Protein AF-A0A2Z4JWT4-F1 (afdb_monomer_lite)

Structure (mmCIF, N/CA/C/O backbone):
data_AF-A0A2Z4JWT4-F1
#
_entry.id   AF-A0A2Z4JWT4-F1
#
loop_
_atom_site.group_PDB
_atom_site.id
_atom_site.type_symbol
_atom_site.label_atom_id
_atom_site.label_alt_id
_atom_site.label_comp_id
_atom_site.label_asym_id
_atom_site.label_entity_id
_atom_site.label_seq_id
_atom_site.pdbx_PDB_ins_code
_atom_site.Cartn_x
_atom_site.Cartn_y
_atom_site.Cartn_z
_atom_site.occupancy
_atom_site.B_iso_or_equiv
_atom_site.auth_seq_id
_atom_site.auth_comp_id
_atom_site.auth_asym_id
_atom_site.auth_atom_id
_atom_site.pdbx_PDB_model_num
ATOM 1 N N . MET A 1 1 ? -6.730 -36.360 -14.463 1.00 44.28 1 MET A N 1
ATOM 2 C CA . MET A 1 1 ? -6.796 -36.783 -15.878 1.00 44.28 1 MET A CA 1
ATOM 3 C C . MET A 1 1 ? -7.140 -35.530 -16.693 1.00 44.28 1 MET A C 1
ATOM 5 O O . MET A 1 1 ? -8.295 -35.292 -16.990 1.00 44.28 1 MET A O 1
ATOM 9 N N . ASN A 1 2 ? -6.166 -34.639 -16.921 1.00 48.41 2 ASN A N 1
ATOM 10 C CA . ASN A 1 2 ? -6.376 -33.275 -17.448 1.00 48.41 2 ASN A CA 1
ATOM 11 C C . ASN A 1 2 ? -6.122 -33.198 -18.966 1.00 48.41 2 ASN A C 1
ATOM 13 O O . ASN A 1 2 ? -5.249 -32.451 -19.404 1.00 48.41 2 ASN A O 1
ATOM 17 N N . ARG A 1 3 ? -6.830 -33.992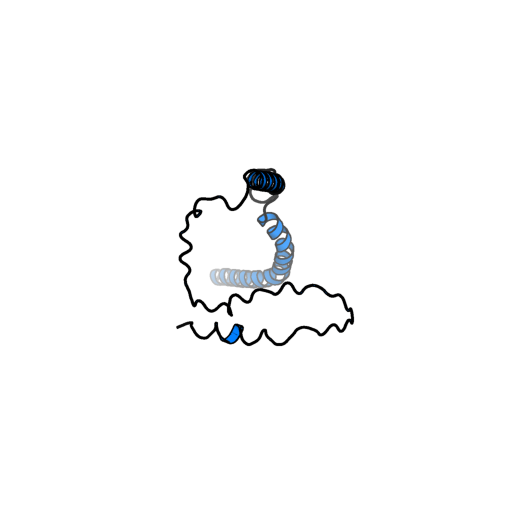 -19.776 1.00 55.50 3 ARG A N 1
ATOM 18 C CA . ARG A 1 3 ? -6.571 -34.068 -21.228 1.00 55.50 3 ARG A CA 1
ATOM 19 C C . ARG A 1 3 ? -7.614 -33.347 -22.098 1.00 55.50 3 ARG A C 1
ATOM 21 O O . ARG A 1 3 ? -7.291 -32.995 -23.223 1.00 55.50 3 ARG A O 1
ATOM 28 N N . ASP A 1 4 ? -8.770 -32.982 -21.541 1.00 55.53 4 ASP A N 1
ATOM 29 C CA . ASP A 1 4 ? -9.918 -32.535 -22.352 1.00 55.53 4 ASP A CA 1
ATOM 30 C C . ASP A 1 4 ? -10.081 -31.006 -22.475 1.00 55.53 4 ASP A C 1
ATOM 32 O O . ASP A 1 4 ? -10.872 -30.525 -23.281 1.00 55.53 4 ASP A O 1
ATOM 36 N N . ASN A 1 5 ? -9.312 -30.200 -21.729 1.00 54.75 5 ASN A N 1
ATOM 37 C CA . ASN A 1 5 ? -9.467 -28.735 -21.760 1.00 54.75 5 ASN A CA 1
ATOM 38 C C . ASN A 1 5 ? -8.639 -28.031 -22.860 1.00 54.75 5 ASN A C 1
ATOM 40 O O . ASN A 1 5 ? -8.768 -26.824 -23.048 1.00 54.75 5 ASN A O 1
ATOM 44 N N . ARG A 1 6 ? -7.760 -28.751 -23.577 1.00 54.47 6 ARG A N 1
ATOM 45 C CA . ARG A 1 6 ? -6.848 -28.158 -24.581 1.00 54.47 6 ARG A CA 1
ATOM 46 C C . ARG A 1 6 ? -7.441 -28.117 -25.995 1.00 54.47 6 ARG A C 1
ATOM 48 O O . ARG A 1 6 ? -7.112 -27.210 -26.752 1.00 54.47 6 ARG A O 1
ATOM 55 N N . GLU A 1 7 ? -8.353 -29.027 -26.335 1.00 46.53 7 GLU A N 1
ATOM 56 C CA . GLU A 1 7 ? -8.993 -29.069 -27.663 1.00 46.53 7 GLU A CA 1
ATOM 57 C C . GLU A 1 7 ? -10.142 -28.055 -27.810 1.00 46.53 7 GLU A C 1
ATOM 59 O O . GLU A 1 7 ? -10.380 -27.529 -28.898 1.00 46.53 7 GLU A O 1
ATOM 64 N N . ALA A 1 8 ? -10.805 -27.686 -26.709 1.00 48.62 8 ALA A N 1
ATOM 65 C CA . ALA A 1 8 ? -11.898 -26.710 -26.724 1.00 48.62 8 ALA A CA 1
ATOM 66 C C . ALA A 1 8 ? -11.436 -25.262 -27.003 1.00 48.62 8 ALA A C 1
ATOM 68 O O . ALA A 1 8 ? -12.224 -24.443 -27.476 1.00 48.62 8 ALA A O 1
ATOM 69 N N . ALA A 1 9 ? -10.160 -24.943 -26.752 1.00 51.00 9 ALA A N 1
ATOM 70 C CA . ALA A 1 9 ? -9.613 -23.593 -26.915 1.00 51.00 9 ALA A CA 1
ATOM 71 C C . ALA A 1 9 ? -9.213 -23.250 -28.363 1.00 51.00 9 ALA A C 1
ATOM 73 O O . ALA A 1 9 ? -9.101 -22.075 -28.708 1.00 51.00 9 ALA A O 1
ATOM 74 N N . ILE A 1 10 ? -9.006 -24.255 -29.222 1.00 51.34 10 ILE A N 1
ATOM 75 C CA . ILE A 1 10 ? -8.512 -24.048 -30.595 1.00 51.34 10 ILE A CA 1
ATOM 76 C C . ILE A 1 10 ? -9.677 -23.806 -31.571 1.00 51.34 10 ILE A C 1
ATOM 78 O O . ILE A 1 10 ? -9.542 -23.065 -32.542 1.00 51.34 10 ILE A O 1
ATOM 82 N N . LYS A 1 11 ? -10.873 -24.336 -31.280 1.00 52.00 11 LYS A N 1
ATOM 83 C CA . LYS A 1 11 ? -12.034 -24.264 -32.187 1.00 52.00 11 LYS A CA 1
ATOM 84 C C . LYS A 1 11 ? -12.810 -22.936 -32.136 1.00 52.00 11 LYS A C 1
ATOM 86 O O . LYS A 1 11 ? -13.630 -22.672 -33.011 1.00 52.00 11 LYS A O 1
ATOM 91 N N . THR A 1 12 ? -12.558 -22.078 -31.149 1.00 43.12 12 THR A N 1
ATOM 92 C CA . THR A 1 12 ? -13.317 -20.832 -30.913 1.00 43.12 12 THR A CA 1
ATOM 93 C C . THR A 1 12 ? -12.639 -19.557 -31.424 1.00 43.12 12 THR A C 1
ATOM 95 O O . THR A 1 12 ? -13.245 -18.491 -31.357 1.00 43.12 12 THR A O 1
ATOM 98 N N . ARG A 1 13 ? -11.433 -19.637 -32.009 1.00 45.50 13 ARG A N 1
ATOM 99 C CA . ARG A 1 13 ? -10.691 -18.460 -32.512 1.00 45.50 13 ARG A CA 1
ATOM 100 C C . ARG A 1 13 ? -10.721 -18.278 -34.038 1.00 45.50 13 ARG A C 1
ATOM 102 O O . ARG A 1 13 ? -9.999 -17.445 -34.565 1.00 45.50 13 ARG A O 1
ATOM 109 N N . SER A 1 14 ? -11.577 -19.014 -34.750 1.00 48.75 14 SER A N 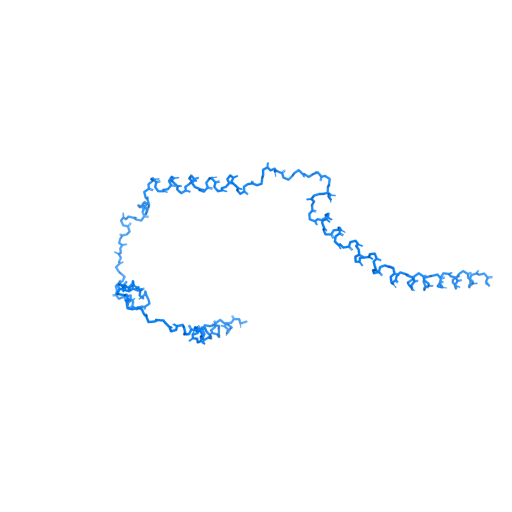1
ATOM 110 C CA . SER A 1 14 ? -11.720 -18.932 -36.220 1.00 48.75 14 SER A CA 1
ATOM 111 C C . SER A 1 14 ? -12.924 -18.088 -36.675 1.00 48.75 14 SER A C 1
ATOM 113 O O . SER A 1 14 ? -13.408 -18.202 -37.798 1.00 48.75 14 SER A O 1
ATOM 115 N N . ARG A 1 15 ? -13.484 -17.234 -35.809 1.00 53.97 15 ARG A N 1
ATOM 116 C CA . ARG A 1 15 ? -14.696 -16.497 -36.188 1.00 53.97 15 ARG A CA 1
ATOM 117 C C . ARG A 1 15 ? -14.853 -15.150 -35.500 1.00 53.97 15 ARG A C 1
ATOM 119 O O . ARG A 1 15 ? -15.888 -14.909 -34.912 1.00 53.97 15 ARG A O 1
ATOM 126 N N . GLN A 1 16 ? -13.854 -14.273 -35.584 1.00 44.81 16 GLN A N 1
ATOM 127 C CA . GLN A 1 16 ? -14.093 -12.825 -35.503 1.00 44.81 16 GLN A CA 1
ATOM 128 C C . GLN A 1 16 ? -12.836 -12.055 -35.949 1.00 44.81 16 GLN A C 1
ATOM 130 O O . GLN A 1 16 ? -11.905 -11.870 -35.173 1.00 44.81 16 GLN A O 1
ATOM 135 N N . MET A 1 17 ? -12.817 -11.575 -37.191 1.00 39.06 17 MET A N 1
ATOM 136 C CA . MET A 1 17 ? -12.016 -10.411 -37.576 1.00 39.06 17 MET A CA 1
ATOM 137 C C . MET A 1 17 ? -12.962 -9.380 -38.207 1.00 39.06 17 MET A C 1
ATOM 139 O O . MET A 1 17 ? -13.852 -9.771 -38.972 1.00 39.06 17 MET A O 1
ATOM 143 N N . PRO A 1 18 ? -12.857 -8.090 -37.845 1.00 39.97 18 PRO A N 1
ATOM 144 C CA . PRO A 1 18 ? -13.721 -7.052 -38.389 1.00 39.97 18 PRO A CA 1
ATOM 145 C C . PRO A 1 18 ? -13.401 -6.843 -39.874 1.00 39.97 18 PRO A C 1
ATOM 147 O O . PRO A 1 18 ? -12.259 -6.584 -40.236 1.00 39.97 18 PRO A O 1
ATOM 150 N N . LYS A 1 19 ? -14.417 -6.945 -40.740 1.00 49.56 19 LYS A N 1
ATOM 151 C CA . LYS A 1 19 ? -14.316 -6.534 -42.146 1.00 49.56 19 LYS A CA 1
ATOM 152 C C . LYS A 1 19 ? -14.149 -5.014 -42.208 1.00 49.56 19 LYS A C 1
ATOM 154 O O . LYS A 1 19 ? -15.144 -4.292 -42.184 1.00 49.56 19 LYS A O 1
ATOM 159 N N . THR A 1 20 ? -12.918 -4.532 -42.312 1.00 36.16 20 THR A N 1
ATOM 160 C CA . THR A 1 20 ? -12.644 -3.205 -42.867 1.00 36.16 20 THR A CA 1
ATOM 161 C C . THR A 1 20 ? -12.629 -3.352 -44.378 1.00 36.16 20 THR A C 1
ATOM 163 O O . THR A 1 20 ? -11.755 -3.990 -44.956 1.00 36.16 20 THR A O 1
ATOM 166 N N . LYS A 1 21 ? -13.691 -2.850 -44.999 1.00 48.00 21 LYS A N 1
ATOM 167 C CA . LYS A 1 21 ? -13.828 -2.739 -46.442 1.00 48.00 21 LYS A CA 1
ATOM 168 C C . LYS A 1 21 ? -12.978 -1.542 -46.862 1.00 48.00 21 LYS A C 1
ATOM 170 O O . LYS A 1 21 ? -13.384 -0.420 -46.583 1.00 48.00 21 LYS A O 1
ATOM 175 N N . ASP A 1 22 ? -11.825 -1.789 -47.465 1.00 38.78 22 ASP A N 1
ATOM 176 C CA . ASP A 1 22 ? -11.108 -0.765 -48.217 1.00 38.78 22 ASP A CA 1
ATOM 177 C C . ASP A 1 22 ? -10.579 -1.389 -49.506 1.00 38.78 22 ASP A C 1
ATOM 179 O O . ASP A 1 22 ? -9.968 -2.457 -49.499 1.00 38.78 22 ASP A O 1
ATOM 183 N N . GLU A 1 23 ? -10.964 -0.770 -50.613 1.00 45.75 23 GLU A N 1
ATOM 184 C CA . GLU A 1 23 ? -10.638 -1.166 -51.974 1.00 45.75 23 GLU A CA 1
ATOM 185 C C . GLU A 1 23 ? -9.297 -0.515 -52.318 1.00 45.75 23 GLU A C 1
ATOM 187 O O . GLU A 1 23 ? -9.189 0.707 -52.375 1.00 45.75 23 GLU A O 1
ATOM 192 N N . GLY A 1 24 ? -8.270 -1.333 -52.532 1.00 36.84 24 GLY A N 1
ATOM 193 C CA . GLY A 1 24 ? -6.936 -0.882 -52.906 1.00 36.84 24 GLY A CA 1
ATOM 194 C C . GLY A 1 24 ? -6.220 -1.997 -53.645 1.00 36.84 24 GLY A C 1
ATOM 195 O O . GLY A 1 24 ? -5.659 -2.900 -53.036 1.00 36.84 24 GLY A O 1
ATOM 196 N N . GLU A 1 25 ? -6.305 -1.953 -54.967 1.00 48.66 25 GLU A N 1
ATOM 197 C CA . GLU A 1 25 ? -5.563 -2.809 -55.882 1.00 48.66 25 GLU A CA 1
ATOM 198 C C . GLU A 1 25 ? -4.081 -2.418 -55.808 1.00 48.66 25 GLU A C 1
ATOM 200 O O . GLU A 1 25 ? -3.650 -1.413 -56.372 1.00 48.66 25 GLU A O 1
ATOM 205 N N . ALA A 1 26 ? -3.316 -3.190 -55.042 1.00 40.66 26 ALA A N 1
ATOM 206 C CA . ALA A 1 26 ? -1.869 -3.233 -55.104 1.00 40.66 26 ALA A CA 1
ATOM 207 C C . ALA A 1 26 ? -1.488 -4.710 -55.179 1.00 40.66 26 ALA A C 1
ATOM 209 O O . ALA A 1 26 ? -1.783 -5.489 -54.275 1.00 40.66 26 ALA A O 1
ATOM 210 N N . ASP A 1 27 ? -0.907 -5.068 -56.317 1.00 45.25 27 ASP A N 1
ATOM 211 C CA . ASP A 1 27 ? -0.253 -6.335 -56.612 1.00 45.25 27 ASP A CA 1
ATOM 212 C C . ASP A 1 27 ? 0.951 -6.478 -55.665 1.00 45.25 27 ASP A C 1
ATOM 214 O O . ASP A 1 27 ? 2.095 -6.198 -56.021 1.00 45.25 27 ASP A O 1
ATOM 218 N N . GLU A 1 28 ? 0.687 -6.789 -54.396 1.00 49.97 28 GLU A N 1
ATOM 219 C CA . GLU A 1 28 ? 1.712 -7.361 -53.540 1.00 49.97 28 GLU A CA 1
ATOM 220 C C . GLU A 1 28 ? 1.908 -8.786 -54.052 1.00 49.97 28 GLU A C 1
ATOM 222 O O . GLU A 1 28 ? 0.920 -9.529 -54.102 1.00 49.97 28 GLU A O 1
ATOM 227 N N . PRO A 1 29 ? 3.130 -9.202 -54.449 1.00 49.56 29 PRO A N 1
ATOM 228 C CA . PRO A 1 29 ? 3.388 -10.622 -54.543 1.00 49.56 29 PRO A CA 1
ATOM 229 C C . PRO A 1 29 ? 3.096 -11.124 -53.139 1.00 49.56 29 PRO A C 1
ATOM 231 O O . PRO A 1 29 ? 3.829 -10.789 -52.207 1.00 49.56 29 PRO A O 1
ATOM 234 N N . ALA A 1 30 ? 1.959 -11.803 -52.974 1.00 53.03 30 ALA A N 1
ATOM 235 C CA . ALA A 1 30 ? 1.639 -12.480 -51.743 1.00 53.03 30 ALA A CA 1
ATOM 236 C C . ALA A 1 30 ? 2.920 -13.223 -51.396 1.00 53.03 30 ALA A C 1
ATOM 238 O O . ALA A 1 30 ? 3.387 -14.035 -52.199 1.00 53.03 30 ALA A O 1
ATOM 239 N N . GLU A 1 31 ? 3.558 -12.861 -50.282 1.00 55.84 31 GLU A N 1
ATOM 240 C CA . GLU A 1 31 ? 4.529 -13.755 -49.691 1.00 55.84 31 GLU A CA 1
ATOM 241 C C . GLU A 1 31 ? 3.722 -15.023 -49.462 1.00 55.84 31 GLU A C 1
ATOM 243 O O . GLU A 1 31 ? 2.886 -15.071 -48.558 1.00 55.84 31 GLU A O 1
ATOM 248 N N . GLU A 1 32 ? 3.829 -15.964 -50.404 1.00 61.00 32 GLU A N 1
ATOM 249 C CA . GLU A 1 32 ? 3.169 -17.252 -50.353 1.00 61.00 32 GLU A CA 1
ATOM 250 C C . GLU A 1 32 ? 3.703 -17.873 -49.078 1.00 61.00 32 GLU A C 1
ATOM 252 O O . GLU A 1 32 ? 4.835 -18.354 -49.016 1.00 61.00 32 GLU A O 1
ATOM 257 N N . VAL A 1 33 ? 2.918 -17.715 -48.012 1.00 62.81 33 VAL A N 1
ATOM 258 C CA . VAL A 1 33 ? 3.244 -18.228 -46.698 1.00 62.81 33 VAL A CA 1
ATOM 259 C C . VAL A 1 33 ? 3.339 -19.720 -46.907 1.00 62.81 33 VAL A C 1
ATOM 261 O O . VAL A 1 33 ? 2.325 -20.377 -47.135 1.00 62.81 33 VAL A O 1
ATOM 264 N N . LEU A 1 34 ? 4.572 -20.219 -46.916 1.00 61.22 34 LEU A N 1
ATOM 265 C CA . LEU A 1 34 ? 4.845 -21.621 -47.152 1.00 61.22 34 LEU A CA 1
ATOM 266 C C . LEU A 1 34 ? 4.121 -22.404 -46.053 1.00 61.22 34 LEU A C 1
ATOM 268 O O . LEU A 1 34 ? 4.516 -22.349 -44.883 1.00 61.22 34 LEU A O 1
ATOM 272 N N . ASP A 1 35 ? 3.024 -23.072 -46.409 1.00 68.56 35 ASP A N 1
ATOM 273 C CA . ASP A 1 35 ? 2.268 -23.868 -45.455 1.00 68.56 35 ASP A CA 1
ATOM 274 C C . ASP A 1 35 ? 3.048 -25.153 -45.186 1.00 68.56 35 ASP A C 1
ATOM 276 O O . ASP A 1 35 ? 2.970 -26.146 -45.909 1.00 68.56 35 ASP A O 1
ATOM 280 N N . LEU A 1 36 ? 3.861 -25.105 -44.133 1.00 66.12 36 LEU A N 1
ATOM 281 C CA . LEU A 1 36 ? 4.731 -26.202 -43.723 1.00 66.12 36 LEU A CA 1
ATOM 282 C C . LEU A 1 36 ? 3.943 -27.468 -43.349 1.00 66.12 36 LEU A C 1
ATOM 284 O O . LEU A 1 36 ? 4.532 -28.539 -43.244 1.00 66.12 36 LEU A O 1
ATOM 288 N N . ALA A 1 37 ? 2.630 -27.346 -43.125 1.00 66.94 37 ALA A N 1
ATOM 289 C CA . ALA A 1 37 ? 1.753 -28.477 -42.863 1.00 66.94 37 ALA A CA 1
ATOM 290 C C . ALA A 1 37 ? 1.351 -29.237 -44.139 1.00 66.94 37 ALA A C 1
ATOM 292 O O . ALA A 1 37 ? 0.979 -30.405 -44.035 1.00 66.94 37 ALA A O 1
ATOM 293 N N . GLU A 1 38 ? 1.427 -28.601 -45.314 1.00 58.78 38 GLU A N 1
ATOM 294 C CA . GLU A 1 38 ? 1.075 -29.200 -46.610 1.00 58.78 38 GLU A CA 1
ATOM 295 C C . GLU A 1 38 ? 2.308 -29.702 -47.386 1.00 58.78 38 GLU A C 1
ATOM 297 O O . GLU A 1 38 ? 2.174 -30.426 -48.371 1.00 58.78 38 GLU A O 1
ATOM 302 N N . MET A 1 39 ? 3.522 -29.409 -46.897 1.00 64.94 39 MET A N 1
ATOM 303 C CA . MET A 1 39 ? 4.726 -30.143 -47.292 1.00 64.94 39 MET A CA 1
ATOM 304 C C . MET A 1 39 ? 4.616 -31.586 -46.781 1.00 64.94 39 MET A C 1
ATOM 306 O O . MET A 1 39 ? 4.889 -31.892 -45.620 1.00 64.94 39 MET A O 1
ATOM 310 N N . GLU A 1 40 ? 4.177 -32.479 -47.661 1.00 56.94 40 GLU A N 1
ATOM 311 C CA . GLU A 1 40 ? 4.175 -33.917 -47.431 1.00 56.94 40 GLU A CA 1
ATOM 312 C C . GLU A 1 40 ? 5.623 -34.360 -47.131 1.00 56.94 40 GLU A C 1
ATOM 314 O O . GLU A 1 40 ? 6.538 -34.116 -47.917 1.00 56.94 40 GLU A O 1
ATOM 319 N N . LEU A 1 41 ? 5.846 -34.955 -45.954 1.00 56.16 41 LEU A N 1
ATOM 320 C CA . LEU A 1 41 ? 7.122 -35.507 -45.460 1.00 56.16 41 LEU A CA 1
ATOM 321 C C . LEU A 1 41 ? 7.570 -36.741 -46.277 1.00 56.16 41 LEU A C 1
ATOM 323 O O . LEU A 1 41 ? 7.988 -37.743 -45.702 1.00 56.16 41 LEU A O 1
ATOM 327 N N . ASP A 1 42 ? 7.426 -36.721 -47.602 1.00 53.94 42 ASP A N 1
ATOM 328 C CA . ASP A 1 42 ? 7.529 -37.932 -48.426 1.00 53.94 42 ASP A CA 1
ATOM 329 C C . ASP A 1 42 ? 8.955 -38.263 -48.884 1.00 53.94 42 ASP A C 1
ATOM 331 O O . ASP A 1 42 ? 9.202 -39.270 -49.537 1.00 53.94 42 ASP A O 1
ATOM 335 N N . GLU A 1 43 ? 9.941 -37.495 -48.432 1.00 53.69 43 GLU A N 1
ATOM 336 C CA . GLU A 1 43 ? 11.320 -37.957 -48.370 1.00 53.69 43 GLU A CA 1
ATOM 337 C C . GLU A 1 43 ? 11.998 -37.184 -47.241 1.00 53.69 43 GLU A C 1
ATOM 339 O O . GLU A 1 43 ? 12.196 -35.970 -47.329 1.00 53.69 43 GLU A O 1
ATOM 344 N N . PHE A 1 44 ? 12.347 -37.861 -46.142 1.00 49.75 44 PHE A N 1
ATOM 345 C CA . PHE A 1 44 ? 13.430 -37.358 -45.306 1.00 49.75 44 PHE A CA 1
ATOM 346 C C . PHE A 1 44 ? 14.659 -37.357 -46.207 1.00 49.75 44 PHE A C 1
ATOM 348 O O . PHE A 1 44 ? 15.354 -38.364 -46.315 1.00 49.75 44 PHE A O 1
ATOM 355 N N . VAL A 1 45 ? 14.909 -36.242 -46.891 1.00 58.94 45 VAL A N 1
ATOM 356 C CA . VAL A 1 45 ? 16.243 -35.965 -47.389 1.00 58.94 45 VAL A CA 1
ATOM 357 C C . VAL A 1 45 ? 17.080 -35.939 -46.122 1.00 58.94 45 VAL A C 1
ATOM 359 O O . VAL A 1 45 ? 16.962 -35.014 -45.313 1.00 58.94 45 VAL A O 1
ATOM 362 N N . GLU A 1 46 ? 17.855 -37.000 -45.893 1.00 52.00 46 GLU A N 1
ATOM 363 C CA . GLU A 1 46 ? 19.025 -36.920 -45.035 1.00 52.00 46 GLU A CA 1
ATOM 364 C C . GLU A 1 46 ? 19.894 -35.845 -45.678 1.00 52.00 46 GLU A C 1
ATOM 366 O O . GLU A 1 46 ? 20.719 -36.102 -46.550 1.00 52.00 46 GLU A O 1
ATOM 371 N N . VAL A 1 47 ? 19.635 -34.593 -45.303 1.00 58.19 47 VAL A N 1
ATOM 372 C CA . VAL A 1 47 ? 20.613 -33.538 -45.444 1.00 58.19 47 VAL A CA 1
ATOM 373 C C . VAL A 1 47 ? 21.699 -33.996 -44.493 1.00 58.19 47 VAL A C 1
ATOM 375 O O . VAL A 1 47 ? 21.603 -33.772 -43.284 1.00 58.19 47 VAL A O 1
ATOM 378 N N . GLU A 1 48 ? 22.665 -34.755 -45.022 1.00 58.03 48 GLU A N 1
ATOM 379 C CA . GLU A 1 48 ? 23.923 -34.981 -44.336 1.00 58.03 48 GLU A CA 1
ATOM 380 C C . GLU A 1 48 ? 24.342 -33.599 -43.856 1.00 58.03 48 GLU A C 1
ATOM 382 O O . GLU A 1 48 ? 24.478 -32.660 -44.644 1.00 58.03 48 GLU A O 1
ATOM 387 N N . GLY A 1 49 ? 24.378 -33.432 -42.536 1.00 61.25 49 GLY A N 1
ATOM 388 C CA . GLY A 1 49 ? 24.677 -32.166 -41.892 1.00 61.25 49 GLY A CA 1
ATOM 389 C C . GLY A 1 49 ? 26.151 -31.834 -42.070 1.00 61.25 49 GLY A C 1
ATOM 390 O O . GLY A 1 49 ? 26.843 -31.630 -41.080 1.00 61.25 49 GLY A O 1
ATOM 391 N N . GLU A 1 50 ? 26.637 -31.789 -43.312 1.00 59.09 50 GLU A N 1
ATOM 392 C CA . GLU A 1 50 ? 28.013 -31.458 -43.676 1.00 59.09 50 GLU A CA 1
ATOM 393 C C . GLU A 1 50 ? 28.403 -30.072 -43.142 1.00 59.09 50 GLU A C 1
ATOM 395 O O . GLU A 1 50 ? 29.581 -29.800 -42.941 1.00 59.09 50 GLU A O 1
ATOM 400 N N . ASN A 1 51 ? 27.411 -29.235 -42.814 1.00 62.50 51 ASN A N 1
ATOM 401 C CA . ASN A 1 51 ? 27.586 -27.888 -42.275 1.00 62.50 51 ASN A CA 1
ATOM 402 C C . ASN A 1 51 ? 26.884 -27.683 -40.921 1.00 62.50 51 ASN A C 1
ATOM 404 O O . ASN A 1 51 ? 26.527 -26.558 -40.580 1.00 62.50 51 ASN A O 1
ATOM 408 N N . ALA A 1 52 ? 26.660 -28.742 -40.130 1.00 62.03 52 ALA A N 1
ATOM 409 C CA . ALA A 1 52 ? 26.027 -28.612 -38.807 1.00 62.03 52 ALA A CA 1
ATOM 410 C C . ALA A 1 52 ? 26.810 -27.686 -37.849 1.00 62.03 52 ALA A C 1
ATOM 412 O O . ALA A 1 52 ? 26.220 -27.091 -36.946 1.00 62.03 52 ALA A O 1
ATOM 413 N N . ASP A 1 53 ? 28.115 -27.534 -38.085 1.00 69.75 53 ASP A N 1
ATOM 414 C CA . ASP A 1 53 ? 29.006 -26.657 -37.323 1.00 69.75 53 ASP A CA 1
ATOM 415 C C . ASP A 1 53 ? 29.263 -25.297 -38.006 1.00 69.75 53 ASP A C 1
ATOM 417 O O . ASP A 1 53 ? 29.993 -24.464 -37.459 1.00 69.75 53 ASP A O 1
ATOM 421 N N . GLU A 1 54 ? 28.682 -25.031 -39.185 1.00 81.81 54 GLU A N 1
ATOM 422 C CA . GLU A 1 54 ? 28.879 -23.752 -39.870 1.00 81.81 54 GLU A CA 1
ATOM 423 C C . GLU A 1 54 ? 28.000 -22.658 -39.236 1.00 81.81 54 GLU A C 1
ATOM 425 O O . GLU A 1 54 ? 26.780 -22.810 -39.103 1.00 81.81 54 GLU A O 1
ATOM 430 N N . PRO A 1 55 ? 28.587 -21.527 -38.807 1.00 84.38 55 PRO A N 1
ATOM 431 C CA . PRO A 1 55 ? 27.819 -20.463 -38.190 1.00 84.38 55 PRO A CA 1
ATOM 432 C C . PRO A 1 55 ? 26.851 -19.837 -39.201 1.00 84.38 55 PRO A C 1
ATOM 434 O O . PRO A 1 55 ? 27.254 -19.236 -40.190 1.00 84.38 55 PRO A O 1
ATOM 437 N N . LEU A 1 56 ? 25.558 -19.877 -38.871 1.00 86.88 56 LEU A N 1
ATOM 438 C CA . LEU A 1 56 ? 24.461 -19.308 -39.672 1.00 86.88 56 LEU A CA 1
ATOM 439 C C . LEU A 1 56 ? 24.522 -17.778 -39.849 1.00 86.88 56 LEU A C 1
ATOM 441 O O . LEU A 1 56 ? 23.712 -17.199 -40.569 1.00 86.88 56 LEU A O 1
ATOM 445 N N . ILE A 1 57 ? 25.439 -17.107 -39.150 1.00 92.94 57 ILE A N 1
ATOM 446 C CA . ILE A 1 57 ? 25.651 -15.663 -39.224 1.00 92.94 57 ILE A CA 1
ATOM 447 C C . ILE A 1 57 ? 27.137 -15.361 -39.348 1.00 92.94 57 ILE A C 1
ATOM 449 O O . ILE A 1 57 ? 27.985 -16.060 -38.790 1.00 92.94 57 ILE A O 1
ATOM 453 N N . THR A 1 58 ? 27.447 -14.262 -40.025 1.00 93.50 58 THR A N 1
ATOM 454 C CA . THR A 1 58 ? 28.819 -13.772 -40.118 1.00 93.50 58 THR A CA 1
ATOM 455 C C . THR A 1 58 ? 29.293 -13.234 -38.770 1.00 93.50 58 THR A C 1
ATOM 457 O O . THR A 1 58 ? 28.510 -12.741 -37.952 1.00 93.50 58 THR A O 1
ATOM 460 N N . GLU A 1 59 ? 30.605 -13.275 -38.547 1.00 91.31 59 GLU A N 1
ATOM 461 C CA . GLU A 1 59 ? 31.198 -12.759 -37.310 1.00 91.31 59 GLU A CA 1
ATOM 462 C C . GLU A 1 59 ? 30.947 -11.255 -37.127 1.00 91.31 59 GLU A C 1
ATOM 464 O O . GLU A 1 59 ? 30.711 -10.788 -36.016 1.00 91.31 59 GLU A O 1
ATOM 469 N N . ALA A 1 60 ? 30.884 -10.499 -38.227 1.00 93.12 60 ALA A N 1
ATOM 470 C CA . ALA A 1 60 ? 30.536 -9.082 -38.197 1.00 93.12 60 ALA A CA 1
ATOM 471 C C . ALA A 1 60 ? 29.119 -8.836 -37.643 1.00 93.12 60 ALA A C 1
ATOM 473 O O . ALA A 1 60 ? 28.919 -7.931 -36.834 1.00 93.12 60 ALA A O 1
ATOM 474 N N . VAL A 1 61 ? 28.138 -9.660 -38.035 1.00 94.19 61 VAL A N 1
ATOM 475 C CA . VAL A 1 61 ? 26.754 -9.563 -37.534 1.00 94.19 61 VAL A CA 1
ATOM 476 C C . VAL A 1 61 ? 26.679 -9.961 -36.058 1.00 94.19 61 VAL A C 1
ATOM 478 O O . VAL A 1 61 ? 25.986 -9.307 -35.277 1.00 94.19 61 VAL A O 1
ATOM 481 N N . ARG A 1 62 ? 27.432 -10.989 -35.647 1.00 93.12 62 ARG A N 1
ATOM 482 C CA . ARG A 1 62 ? 27.549 -11.388 -34.237 1.00 93.12 62 ARG A CA 1
ATOM 483 C C . ARG A 1 62 ? 28.123 -10.260 -33.377 1.00 93.12 62 ARG A C 1
ATOM 485 O O . ARG A 1 62 ? 27.549 -9.963 -32.330 1.00 93.12 62 ARG A O 1
ATOM 492 N N . GLY A 1 63 ? 29.207 -9.626 -33.828 1.00 94.25 63 GLY A N 1
ATOM 493 C CA . GLY A 1 63 ? 29.836 -8.496 -33.142 1.00 94.25 63 GLY A CA 1
ATOM 494 C C . GLY A 1 63 ? 28.870 -7.326 -32.960 1.00 94.25 63 GLY A C 1
ATOM 495 O O . GLY A 1 63 ? 28.651 -6.881 -31.836 1.00 94.25 63 GLY A O 1
ATOM 496 N N . ALA A 1 64 ? 28.184 -6.915 -34.031 1.00 95.00 64 ALA A N 1
ATOM 497 C CA . ALA A 1 64 ? 27.196 -5.837 -33.970 1.00 95.00 64 ALA A CA 1
ATOM 498 C C . ALA A 1 64 ? 26.031 -6.144 -33.005 1.00 95.00 64 ALA A C 1
ATOM 500 O O . ALA A 1 64 ? 25.573 -5.267 -32.271 1.00 95.00 64 ALA A O 1
ATOM 501 N N . MET A 1 65 ? 25.558 -7.396 -32.961 1.00 94.31 65 MET A N 1
ATOM 502 C CA . MET A 1 65 ? 24.514 -7.811 -32.020 1.00 94.31 65 MET A CA 1
ATOM 503 C C . MET A 1 65 ? 24.997 -7.738 -30.567 1.00 94.31 65 MET A C 1
ATOM 505 O O . MET A 1 65 ? 24.265 -7.251 -29.709 1.00 94.31 65 MET A O 1
ATOM 509 N N . GLN A 1 66 ? 26.224 -8.188 -30.286 1.00 93.69 66 GLN A N 1
ATOM 510 C CA . GLN A 1 66 ? 26.817 -8.125 -28.947 1.00 93.69 66 GLN A CA 1
ATOM 511 C C . GLN A 1 66 ? 27.036 -6.682 -28.480 1.00 93.69 66 GLN A C 1
ATOM 513 O O . GLN A 1 66 ? 26.724 -6.370 -27.332 1.00 93.69 66 GLN A O 1
ATOM 518 N N . GLU A 1 67 ? 27.506 -5.797 -29.360 1.00 94.38 67 GLU A N 1
ATOM 519 C CA . GLU A 1 67 ? 27.677 -4.368 -29.071 1.00 94.38 67 GLU A CA 1
ATOM 520 C C . GLU A 1 67 ? 26.341 -3.691 -28.740 1.00 94.38 67 GLU A C 1
ATOM 522 O O . GLU A 1 67 ? 26.227 -2.994 -27.730 1.00 94.38 67 GLU A O 1
ATOM 527 N N . ASN A 1 68 ? 25.300 -3.958 -29.533 1.00 92.38 68 ASN A N 1
ATOM 528 C CA . ASN A 1 68 ? 23.956 -3.444 -29.271 1.00 92.38 68 ASN A CA 1
ATOM 529 C C . ASN A 1 68 ? 23.389 -3.977 -27.948 1.00 92.38 68 ASN A C 1
ATOM 531 O O . ASN A 1 68 ? 22.808 -3.217 -27.171 1.00 92.38 68 ASN A O 1
ATOM 535 N N . LEU A 1 69 ? 23.579 -5.269 -27.661 1.00 92.69 69 LEU A N 1
ATOM 536 C CA . LEU A 1 69 ? 23.134 -5.867 -26.402 1.00 92.69 69 LEU A CA 1
ATOM 537 C C . LEU A 1 69 ? 23.875 -5.268 -25.201 1.00 92.69 69 LEU A C 1
ATOM 539 O O . LEU A 1 69 ? 23.258 -5.015 -24.169 1.00 92.69 69 LEU A O 1
ATOM 543 N N . ALA A 1 70 ? 25.177 -5.005 -25.340 1.00 90.44 70 ALA A N 1
ATOM 544 C CA . ALA A 1 70 ? 25.985 -4.356 -24.314 1.00 90.44 70 ALA A CA 1
ATOM 545 C C . ALA A 1 70 ? 25.529 -2.909 -24.064 1.00 90.44 70 ALA A C 1
ATOM 547 O O . ALA A 1 70 ? 25.388 -2.504 -22.911 1.00 90.44 70 ALA A O 1
ATOM 548 N N . ALA A 1 71 ? 25.221 -2.151 -25.120 1.00 88.81 71 ALA A N 1
ATOM 549 C CA . ALA A 1 71 ? 24.677 -0.799 -24.999 1.00 88.81 71 ALA A CA 1
ATOM 550 C C . ALA A 1 71 ? 23.311 -0.787 -24.287 1.00 88.81 71 ALA A C 1
ATOM 552 O O . ALA A 1 71 ? 23.057 0.063 -23.432 1.00 88.81 71 ALA A O 1
ATOM 553 N N . LEU A 1 72 ? 22.443 -1.759 -24.586 1.00 87.00 72 LEU A N 1
ATOM 554 C CA . LEU A 1 72 ? 21.162 -1.923 -23.896 1.00 87.00 72 LEU A CA 1
ATOM 555 C C . LEU A 1 72 ? 21.337 -2.354 -22.437 1.00 87.00 72 LEU A C 1
ATOM 557 O O . LEU A 1 72 ? 20.628 -1.850 -21.568 1.00 87.00 72 LEU A O 1
ATOM 561 N N . ALA A 1 73 ? 22.287 -3.244 -22.147 1.00 84.88 73 ALA A N 1
ATOM 562 C CA . ALA A 1 73 ? 22.607 -3.650 -20.782 1.00 84.88 73 ALA A CA 1
ATOM 563 C C . ALA A 1 73 ? 23.094 -2.456 -19.948 1.00 84.88 73 ALA A C 1
ATOM 565 O O . ALA A 1 73 ? 22.595 -2.247 -18.847 1.00 84.88 73 ALA A O 1
ATOM 566 N N . MET A 1 74 ? 23.962 -1.607 -20.506 1.00 83.31 74 MET A N 1
ATOM 567 C CA . MET A 1 74 ? 24.405 -0.368 -19.854 1.00 83.31 74 MET A CA 1
ATOM 568 C C . MET A 1 74 ? 23.255 0.601 -19.550 1.00 83.31 74 MET A C 1
ATOM 570 O O . MET A 1 74 ? 23.303 1.306 -18.546 1.00 83.31 74 MET A O 1
ATOM 574 N N . LEU A 1 75 ? 22.221 0.643 -20.395 1.00 81.50 75 LEU A N 1
ATOM 575 C CA . LEU A 1 75 ? 21.033 1.470 -20.163 1.00 81.50 75 LEU A CA 1
ATOM 576 C C . LEU A 1 75 ? 20.046 0.829 -19.169 1.00 81.50 75 LEU A C 1
ATOM 578 O O . LEU A 1 75 ? 19.307 1.539 -18.488 1.00 81.50 75 LEU A O 1
ATOM 582 N N . SER A 1 76 ? 20.016 -0.504 -19.102 1.00 78.81 76 SER A N 1
ATOM 583 C CA . SER A 1 76 ? 19.107 -1.281 -18.254 1.00 78.81 76 SER A CA 1
ATOM 584 C C . SER A 1 76 ? 19.663 -1.576 -16.858 1.00 78.81 76 SER A C 1
ATOM 586 O O . SER A 1 76 ? 18.897 -1.993 -15.985 1.00 78.81 76 SER A O 1
ATOM 588 N N . GLU A 1 77 ? 20.965 -1.408 -16.629 1.00 71.94 77 GLU A N 1
ATOM 589 C CA . GLU A 1 77 ? 21.551 -1.526 -15.299 1.00 71.94 77 GLU A CA 1
ATOM 590 C C . GLU A 1 77 ? 21.100 -0.345 -14.418 1.00 71.94 77 GLU A C 1
ATOM 592 O O . GLU A 1 77 ? 21.335 0.817 -14.759 1.00 71.94 77 GLU A O 1
ATOM 597 N N . PRO A 1 78 ? 20.473 -0.595 -13.251 1.00 66.88 78 PRO A N 1
ATOM 598 C CA . PRO A 1 78 ? 20.272 0.459 -12.270 1.00 66.88 78 PRO A CA 1
ATOM 599 C C . PRO A 1 78 ? 21.655 0.975 -11.829 1.00 66.88 78 PRO A C 1
ATOM 601 O O . PRO A 1 78 ? 22.482 0.169 -11.399 1.00 66.88 78 PRO A O 1
ATOM 604 N N . PRO A 1 79 ? 21.927 2.295 -11.851 1.00 60.28 79 PRO A N 1
ATOM 605 C CA . PRO A 1 79 ? 23.264 2.858 -11.610 1.00 60.28 79 PRO A CA 1
ATOM 606 C C . PRO A 1 79 ? 23.787 2.673 -10.174 1.00 60.28 79 PRO A C 1
ATOM 608 O O . PRO A 1 79 ? 24.873 3.139 -9.833 1.00 60.28 79 PRO A O 1
ATOM 611 N N . ALA A 1 80 ? 23.031 2.010 -9.302 1.00 62.59 80 ALA A N 1
ATOM 612 C CA . ALA A 1 80 ? 23.406 1.775 -7.925 1.00 62.59 80 ALA A CA 1
ATOM 613 C C . ALA A 1 80 ? 23.045 0.346 -7.516 1.00 62.59 80 ALA A C 1
ATOM 615 O O . ALA A 1 80 ? 21.878 -0.048 -7.539 1.00 62.59 80 ALA A O 1
ATOM 616 N N . LYS A 1 81 ? 24.051 -0.407 -7.045 1.00 61.22 81 LYS A N 1
ATOM 617 C CA . LYS A 1 81 ? 23.823 -1.548 -6.145 1.00 61.22 81 LYS A CA 1
ATOM 618 C C . LYS A 1 81 ? 22.837 -1.082 -5.070 1.00 61.22 81 LYS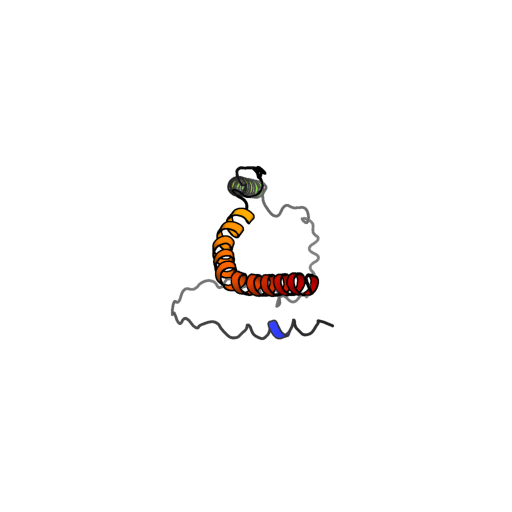 A C 1
ATOM 620 O O . LYS A 1 81 ? 23.068 0.013 -4.548 1.00 61.22 81 LYS A O 1
ATOM 625 N N . PRO A 1 82 ? 21.781 -1.846 -4.730 1.00 58.19 82 PRO A N 1
ATOM 626 C CA . PRO A 1 82 ? 20.819 -1.418 -3.727 1.00 58.19 82 PRO A CA 1
ATOM 627 C C . PRO A 1 82 ? 21.579 -1.186 -2.428 1.00 58.19 82 PRO A C 1
ATOM 629 O O . PRO A 1 82 ? 21.999 -2.123 -1.746 1.00 58.19 82 PRO A O 1
ATOM 632 N N . GLN A 1 83 ? 21.828 0.084 -2.122 1.00 59.12 83 GLN A N 1
ATOM 633 C CA . GLN A 1 83 ? 22.327 0.455 -0.823 1.00 59.12 83 GLN A CA 1
ATOM 634 C C . GLN A 1 83 ? 21.177 0.115 0.109 1.00 59.12 83 GLN A C 1
ATOM 636 O O . GLN A 1 83 ? 20.094 0.689 -0.000 1.00 59.12 83 GLN A O 1
ATOM 641 N N . ILE A 1 84 ? 21.384 -0.863 0.988 1.00 58.38 84 ILE A N 1
ATOM 642 C CA . ILE A 1 84 ? 20.485 -1.130 2.108 1.00 58.38 84 ILE A CA 1
ATOM 643 C C . ILE A 1 84 ? 20.665 0.050 3.075 1.00 58.38 84 ILE A C 1
ATOM 645 O O . ILE A 1 84 ? 21.249 -0.069 4.148 1.00 58.38 84 ILE A O 1
ATOM 649 N N . VAL A 1 85 ? 20.247 1.242 2.652 1.00 53.22 85 VAL A N 1
ATOM 650 C CA . VAL A 1 85 ? 20.076 2.388 3.528 1.00 53.22 85 VAL A CA 1
ATOM 651 C C . VAL A 1 85 ? 18.782 2.115 4.270 1.00 53.22 85 VAL A C 1
ATOM 653 O O . VAL A 1 85 ? 17.706 2.102 3.685 1.00 53.22 85 VAL A O 1
ATOM 656 N N . ARG A 1 86 ? 18.941 1.737 5.542 1.00 56.41 86 ARG A N 1
ATOM 657 C CA . ARG A 1 86 ? 17.921 1.711 6.595 1.00 56.41 86 ARG A CA 1
ATOM 658 C C . ARG A 1 86 ? 16.510 1.401 6.080 1.00 56.41 86 ARG A C 1
ATOM 660 O O . ARG A 1 86 ? 15.762 2.308 5.737 1.00 56.41 86 ARG A O 1
ATOM 667 N N . SER A 1 87 ? 16.179 0.110 6.051 1.00 56.34 87 SER A N 1
ATOM 668 C CA . SER A 1 87 ? 14.858 -0.466 5.774 1.00 56.34 87 SER A CA 1
ATOM 669 C C . SER A 1 87 ? 13.704 0.531 5.976 1.00 56.34 87 SER A C 1
ATOM 671 O O . SER A 1 87 ? 13.254 0.719 7.104 1.00 56.34 87 SER A O 1
ATOM 673 N N . GLY A 1 88 ? 13.249 1.194 4.906 1.00 55.97 88 GLY A N 1
ATOM 674 C CA . GLY A 1 88 ? 11.977 1.922 4.936 1.00 55.97 88 GLY A CA 1
ATOM 675 C C . GLY A 1 88 ? 11.881 3.279 4.240 1.00 55.97 88 GLY A C 1
ATOM 676 O O . GLY A 1 88 ? 10.756 3.682 3.976 1.00 55.97 88 GLY A O 1
ATOM 677 N N . GLU A 1 89 ? 12.966 3.989 3.915 1.00 58.97 89 GLU A N 1
ATOM 678 C CA . GLU A 1 89 ? 12.819 5.367 3.380 1.00 58.97 89 GLU A CA 1
ATOM 679 C C . GLU A 1 89 ? 12.727 5.444 1.844 1.00 58.97 89 GLU A C 1
ATOM 681 O O . GLU A 1 89 ? 12.170 6.391 1.303 1.00 58.97 89 GLU A O 1
ATOM 686 N N . THR A 1 90 ? 13.211 4.432 1.121 1.00 56.69 90 THR A N 1
ATOM 687 C CA . THR A 1 90 ? 13.087 4.325 -0.354 1.00 56.69 90 THR A CA 1
ATOM 688 C C . THR A 1 90 ? 12.758 2.900 -0.817 1.00 56.69 90 THR A C 1
ATOM 690 O O . THR A 1 90 ? 12.977 2.534 -1.969 1.00 56.69 90 THR A O 1
ATOM 693 N N . SER A 1 91 ? 12.223 2.065 0.081 1.00 69.25 91 SER A N 1
ATOM 694 C CA . SER A 1 91 ? 11.736 0.724 -0.258 1.00 69.25 91 SER A CA 1
ATOM 695 C C . SER A 1 91 ? 10.236 0.747 -0.575 1.00 69.25 91 SER A C 1
ATOM 697 O O . SER A 1 91 ? 9.498 1.615 -0.113 1.00 69.25 91 SER A O 1
ATOM 699 N N . LEU A 1 92 ? 9.756 -0.251 -1.322 1.00 79.44 92 LEU A N 1
ATOM 700 C CA . LEU A 1 92 ? 8.323 -0.487 -1.561 1.00 79.44 92 LEU A CA 1
ATOM 701 C C . LEU A 1 92 ? 7.505 -0.534 -0.255 1.00 79.44 92 LEU A C 1
ATOM 703 O O . LEU A 1 92 ? 6.336 -0.152 -0.228 1.00 79.44 92 LEU A O 1
ATOM 707 N N . GLU A 1 93 ? 8.124 -0.977 0.840 1.00 84.00 93 GLU A N 1
ATOM 708 C CA . GLU A 1 93 ? 7.520 -0.965 2.173 1.00 84.00 93 GLU A CA 1
ATOM 709 C C . GLU A 1 93 ? 7.210 0.462 2.657 1.00 84.00 93 GLU A C 1
ATOM 711 O O . GLU A 1 93 ? 6.164 0.693 3.258 1.00 84.00 93 GLU A O 1
ATOM 716 N N . GLY A 1 94 ? 8.080 1.434 2.367 1.00 84.69 94 GLY A N 1
ATOM 717 C CA . GLY A 1 94 ? 7.850 2.846 2.679 1.00 84.69 94 GLY A CA 1
ATOM 718 C C . GLY A 1 94 ? 6.618 3.388 1.956 1.00 84.69 94 GLY A C 1
ATOM 719 O O . GLY A 1 94 ? 5.692 3.881 2.598 1.00 84.69 94 GLY A O 1
ATOM 720 N N . LEU A 1 95 ? 6.546 3.177 0.637 1.00 85.62 95 LEU A N 1
ATOM 721 C CA . LEU A 1 95 ? 5.410 3.605 -0.191 1.00 85.62 95 LEU A CA 1
ATOM 722 C C . LEU A 1 95 ? 4.095 2.932 0.229 1.00 85.62 95 LEU A C 1
ATOM 724 O O . LEU A 1 95 ? 3.070 3.589 0.388 1.00 85.62 95 LEU A O 1
ATOM 728 N N . THR A 1 96 ? 4.108 1.618 0.457 1.00 89.88 96 THR A N 1
ATOM 729 C CA . THR A 1 96 ? 2.908 0.891 0.909 1.00 89.88 96 THR A CA 1
ATOM 730 C C . THR A 1 96 ? 2.463 1.334 2.301 1.00 89.88 96 THR A C 1
ATOM 732 O O . THR A 1 96 ? 1.266 1.479 2.542 1.00 89.88 96 THR A O 1
ATOM 735 N N . ARG A 1 97 ? 3.399 1.627 3.210 1.00 89.56 97 ARG A N 1
ATOM 736 C CA . ARG A 1 97 ? 3.094 2.189 4.530 1.00 89.56 97 ARG A CA 1
ATOM 737 C C . ARG A 1 97 ? 2.482 3.583 4.433 1.00 89.56 97 ARG A C 1
ATOM 739 O O . ARG A 1 97 ? 1.562 3.872 5.192 1.00 89.56 97 ARG A O 1
ATOM 746 N N . GLU A 1 98 ? 2.969 4.442 3.545 1.00 90.62 98 GLU A N 1
ATOM 747 C CA . GLU A 1 98 ? 2.389 5.770 3.310 1.00 90.62 98 GLU A CA 1
ATOM 748 C C . GLU A 1 98 ? 0.954 5.679 2.786 1.00 90.62 98 GLU A C 1
ATOM 750 O O . GLU A 1 98 ? 0.084 6.397 3.277 1.00 90.62 98 GLU A O 1
ATOM 755 N N . LEU A 1 99 ? 0.684 4.736 1.879 1.00 91.44 99 LEU A N 1
ATOM 756 C CA . LEU A 1 99 ? -0.653 4.507 1.323 1.00 91.44 99 LEU A CA 1
ATOM 757 C C . LEU A 1 99 ? -1.626 3.863 2.324 1.00 91.44 99 LEU A C 1
ATOM 759 O O . LEU A 1 99 ? -2.801 4.224 2.355 1.00 91.44 99 LEU A O 1
ATOM 763 N N . LEU A 1 100 ? -1.162 2.929 3.162 1.00 95.50 100 LEU A N 1
ATOM 764 C CA . LEU A 1 100 ? -2.016 2.237 4.139 1.00 95.50 100 LEU A CA 1
ATOM 765 C C . LEU A 1 100 ? -2.298 3.066 5.396 1.00 95.50 100 LEU A C 1
ATOM 767 O O . LEU A 1 100 ? -3.305 2.840 6.065 1.00 95.50 100 LEU A O 1
ATOM 771 N N . ARG A 1 101 ? -1.431 4.026 5.732 1.00 95.19 101 ARG A N 1
ATOM 772 C CA . ARG A 1 101 ? -1.580 4.868 6.926 1.00 95.19 101 ARG A CA 1
ATOM 773 C C . ARG A 1 101 ? -2.935 5.593 7.009 1.00 95.19 101 ARG A C 1
ATOM 775 O O . ARG A 1 101 ? -3.554 5.474 8.064 1.00 95.19 101 ARG A O 1
ATOM 782 N N . PRO A 1 102 ? -3.427 6.303 5.971 1.00 94.56 102 PRO A N 1
ATOM 783 C CA . PRO A 1 102 ? -4.724 6.979 6.048 1.00 94.56 102 PRO A CA 1
ATOM 784 C C . PRO A 1 102 ? -5.896 6.002 6.201 1.00 94.56 102 PRO A C 1
ATOM 786 O O . PRO A 1 102 ? -6.776 6.240 7.021 1.00 94.56 102 PRO A O 1
ATOM 789 N N . MET A 1 103 ? -5.877 4.869 5.490 1.00 96.06 103 MET A N 1
ATOM 790 C CA . MET A 1 103 ? -6.955 3.872 5.561 1.00 96.06 103 MET A CA 1
ATOM 791 C C . MET A 1 103 ? -7.040 3.205 6.938 1.00 96.06 103 MET A C 1
ATOM 793 O O . MET A 1 103 ? -8.129 2.983 7.464 1.00 96.06 103 MET A O 1
ATOM 797 N N . LEU A 1 104 ? -5.889 2.893 7.540 1.00 96.69 104 LEU A N 1
ATOM 798 C CA . LEU A 1 104 ? -5.843 2.326 8.886 1.00 96.69 104 LEU A CA 1
ATOM 799 C C . LEU A 1 104 ? -6.252 3.344 9.951 1.00 96.69 104 LEU A C 1
ATOM 801 O O . LEU A 1 104 ? -6.899 2.953 10.917 1.00 96.69 104 LEU A O 1
ATOM 805 N N . ALA A 1 105 ? -5.900 4.621 9.787 1.00 96.38 105 ALA A N 1
ATOM 806 C CA . ALA A 1 105 ? -6.308 5.673 10.714 1.00 96.38 105 ALA A CA 1
ATOM 807 C C . ALA A 1 105 ? -7.835 5.825 10.742 1.00 96.38 105 ALA A C 1
ATOM 809 O O . ALA A 1 105 ? -8.434 5.693 11.803 1.00 96.38 105 ALA A O 1
ATOM 810 N N . GLU A 1 106 ? -8.465 5.973 9.573 1.00 97.25 106 GLU A N 1
ATOM 811 C CA . GLU A 1 106 ? -9.925 6.061 9.456 1.00 97.25 106 GLU A CA 1
ATOM 812 C C . GLU A 1 106 ? -10.609 4.819 10.043 1.00 97.25 106 GLU A C 1
ATOM 814 O O . GLU A 1 106 ? -11.544 4.915 10.840 1.00 97.25 106 GLU A O 1
ATOM 819 N N . TRP A 1 107 ? -10.102 3.626 9.720 1.00 97.31 107 TRP A N 1
ATOM 820 C CA . TRP A 1 107 ? -10.653 2.395 10.275 1.00 97.31 107 TRP A CA 1
ATOM 821 C C . TRP A 1 107 ? -10.551 2.350 11.806 1.00 97.31 107 TRP A C 1
ATOM 823 O O . TRP A 1 107 ? -11.515 1.958 12.470 1.00 97.31 107 TRP A O 1
ATOM 833 N N . LEU A 1 108 ? -9.412 2.753 12.376 1.00 97.06 108 LEU A N 1
ATOM 834 C CA . LEU A 1 108 ? -9.228 2.807 13.825 1.00 97.06 108 LEU A CA 1
ATOM 835 C C . LEU A 1 108 ? -10.176 3.823 14.463 1.00 97.06 108 LEU A C 1
ATOM 837 O O . LEU A 1 108 ? -10.818 3.481 15.453 1.00 97.06 108 LEU A O 1
ATOM 841 N N . ASP A 1 109 ? -10.343 5.006 13.879 1.00 96.25 109 ASP A N 1
ATOM 842 C CA . ASP A 1 109 ? -11.248 6.032 14.405 1.00 96.25 109 ASP A CA 1
ATOM 843 C C . ASP A 1 109 ? -12.698 5.526 14.489 1.00 96.25 109 ASP A C 1
ATOM 845 O O . ASP A 1 109 ? -13.395 5.772 15.477 1.00 96.25 109 ASP A O 1
ATOM 849 N N . HIS A 1 110 ? -13.142 4.740 13.505 1.00 96.88 110 HIS A N 1
ATOM 850 C CA . HIS A 1 110 ? -14.493 4.177 13.489 1.00 96.88 110 HIS A CA 1
ATOM 851 C C . HIS A 1 110 ? -14.679 2.938 14.381 1.00 96.88 110 HIS A C 1
ATOM 853 O O . HIS A 1 110 ? -15.761 2.742 14.937 1.00 96.88 110 HIS A O 1
ATOM 859 N N . ASN A 1 111 ? -13.665 2.077 14.514 1.00 95.06 111 ASN A N 1
ATOM 860 C CA . ASN A 1 111 ? -13.831 0.748 15.123 1.00 95.06 111 ASN A CA 1
ATOM 861 C C . ASN A 1 111 ? -13.251 0.633 16.540 1.00 95.06 111 ASN A C 1
ATOM 863 O O . ASN A 1 111 ? -13.695 -0.208 17.327 1.00 95.06 111 ASN A O 1
ATOM 867 N N . LEU A 1 112 ? -12.271 1.466 16.890 1.00 96.56 112 LEU A N 1
ATOM 868 C CA . LEU A 1 112 ? -11.579 1.402 18.175 1.00 96.56 112 LEU A CA 1
ATOM 869 C C . LEU A 1 112 ? -12.461 1.816 19.368 1.00 96.56 112 LEU A C 1
ATOM 871 O O . LEU A 1 112 ? -12.415 1.097 20.372 1.00 96.56 112 LEU A O 1
ATOM 875 N N . PRO A 1 113 ? -13.311 2.866 19.297 1.00 96.00 113 PRO A N 1
ATOM 876 C CA . PRO A 1 113 ? -14.136 3.277 20.438 1.00 96.00 113 PRO A CA 1
ATOM 877 C C . PRO A 1 113 ? -15.017 2.144 20.980 1.00 96.00 113 PRO A C 1
ATOM 879 O O . PRO A 1 113 ? -14.957 1.814 22.164 1.00 96.00 113 PRO A O 1
ATOM 882 N N . GLY A 1 114 ? -15.749 1.453 20.099 1.00 95.00 114 GLY A N 1
ATOM 883 C CA . GLY A 1 114 ? -16.634 0.357 20.501 1.00 95.00 114 GLY A CA 1
ATOM 884 C C . GLY A 1 114 ? -15.890 -0.868 21.048 1.00 95.00 114 GLY A C 1
ATOM 885 O O . GLY A 1 114 ? -16.428 -1.610 21.871 1.00 95.00 114 GLY A O 1
ATOM 886 N N . MET A 1 115 ? -14.648 -1.099 20.615 1.00 94.94 115 MET A N 1
ATOM 887 C CA . MET A 1 115 ? -13.814 -2.174 21.153 1.00 94.94 115 MET A CA 1
ATOM 888 C C . MET A 1 115 ? -13.326 -1.841 22.567 1.00 94.94 115 MET A C 1
ATOM 890 O O . MET A 1 115 ? -13.389 -2.689 23.461 1.00 94.94 115 MET A O 1
ATOM 894 N N . VAL A 1 116 ? -12.888 -0.597 22.780 1.00 96.25 116 VAL A N 1
ATOM 895 C CA . VAL A 1 116 ? -12.420 -0.111 24.081 1.00 96.25 116 VAL A CA 1
ATOM 896 C C . VAL A 1 116 ? -13.553 -0.092 25.099 1.00 96.25 116 VAL A C 1
ATOM 898 O O . VAL A 1 116 ? -13.358 -0.585 26.204 1.00 96.25 116 VAL A O 1
ATOM 901 N N . GLU A 1 117 ? -14.749 0.376 24.741 1.00 96.62 117 GLU A N 1
ATOM 902 C CA . GLU A 1 117 ? -15.903 0.380 25.651 1.00 96.62 117 GLU A CA 1
ATOM 903 C C . GLU A 1 117 ? -16.221 -1.016 26.196 1.00 96.62 117 GLU A C 1
ATOM 905 O O . GLU A 1 117 ? -16.403 -1.184 27.402 1.00 96.62 117 GLU A O 1
ATOM 910 N N . LYS A 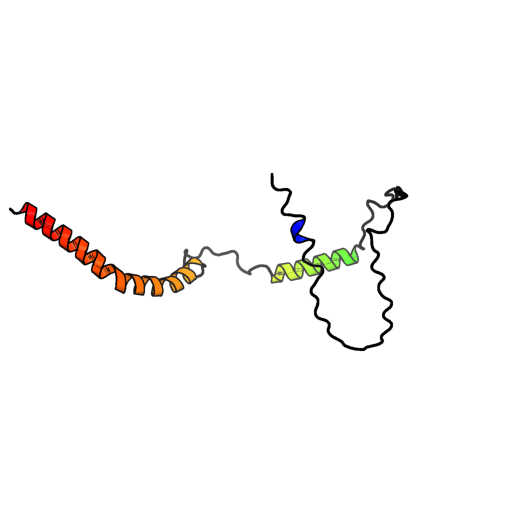1 118 ? -16.214 -2.039 25.333 1.00 95.25 118 LYS A N 1
ATOM 911 C CA . LYS A 1 118 ? -16.443 -3.434 25.743 1.00 95.25 118 LYS A CA 1
ATOM 912 C C . LYS A 1 118 ? -15.361 -3.933 26.700 1.00 95.25 118 LYS A C 1
ATOM 914 O O . LYS A 1 118 ? -15.680 -4.566 27.706 1.00 95.25 118 LYS A O 1
ATOM 919 N N . MET A 1 119 ? -14.091 -3.637 26.411 1.00 94.56 119 MET A N 1
ATOM 920 C CA . MET A 1 119 ? -12.974 -4.011 27.287 1.00 94.56 119 MET A CA 1
ATOM 921 C C . MET A 1 119 ? -13.034 -3.280 28.634 1.00 94.56 119 MET A C 1
ATOM 923 O O . MET A 1 119 ? -12.829 -3.903 29.673 1.00 94.56 119 MET A O 1
ATOM 927 N N . VAL A 1 120 ? -13.383 -1.991 28.640 1.00 95.75 120 VAL A N 1
ATOM 928 C CA . VAL A 1 120 ? -13.540 -1.190 29.863 1.00 95.75 120 VAL A CA 1
ATOM 929 C C . VAL A 1 120 ? -14.719 -1.686 30.699 1.00 95.75 120 VAL A C 1
ATOM 931 O O . VAL A 1 120 ? -14.577 -1.838 31.909 1.00 95.75 120 VAL A O 1
ATOM 934 N N . GLN A 1 121 ? -15.865 -1.994 30.087 1.00 95.06 121 GLN A N 1
ATOM 935 C CA . GLN A 1 121 ? -17.016 -2.565 30.796 1.00 95.06 121 GLN A CA 1
ATOM 936 C C . GLN A 1 121 ? -16.665 -3.902 31.457 1.00 95.06 121 GLN A C 1
ATOM 938 O O . GLN A 1 121 ? -16.983 -4.107 32.631 1.00 95.06 121 GLN A O 1
ATOM 943 N N . ALA A 1 122 ? -15.969 -4.788 30.736 1.00 94.06 122 ALA A N 1
ATOM 944 C CA . ALA A 1 122 ? -15.488 -6.052 31.286 1.00 94.06 122 ALA A CA 1
ATOM 945 C C . ALA A 1 122 ? -14.524 -5.830 32.466 1.00 94.06 122 ALA A C 1
ATOM 947 O O . ALA A 1 122 ? -14.635 -6.498 33.496 1.00 94.06 122 ALA A O 1
ATOM 948 N N . GLU A 1 123 ? -13.622 -4.855 32.348 1.00 95.56 123 GLU A N 1
ATOM 949 C CA . GLU A 1 123 ? -12.651 -4.522 33.389 1.00 95.56 123 GLU A CA 1
ATOM 950 C C . GLU A 1 123 ? -13.311 -3.921 34.642 1.00 95.56 123 GLU A C 1
ATOM 952 O O . GLU A 1 123 ? -12.993 -4.319 35.766 1.00 95.56 123 GLU A O 1
ATOM 957 N N . ILE A 1 124 ? -14.295 -3.030 34.480 1.00 93.44 124 ILE A N 1
ATOM 958 C CA . ILE A 1 124 ? -15.073 -2.475 35.596 1.00 93.44 124 ILE A CA 1
ATOM 959 C C . ILE A 1 124 ? -15.865 -3.580 36.298 1.00 93.44 124 ILE A C 1
ATOM 961 O O . ILE A 1 124 ? -15.811 -3.670 37.526 1.00 93.44 124 ILE A O 1
ATOM 965 N N . ALA A 1 125 ? -16.562 -4.439 35.548 1.00 92.69 125 ALA A N 1
ATOM 966 C CA . ALA A 1 125 ? -17.330 -5.548 36.114 1.00 92.69 125 ALA A CA 1
ATOM 967 C C . ALA A 1 125 ? -16.437 -6.490 36.938 1.00 92.69 125 ALA A C 1
ATOM 969 O O . ALA A 1 125 ? -16.792 -6.877 38.054 1.00 92.69 125 ALA A O 1
ATOM 970 N N . ARG A 1 126 ? -15.236 -6.794 36.432 1.00 93.94 126 ARG A N 1
ATOM 971 C CA . ARG A 1 126 ? -14.234 -7.615 37.122 1.00 93.94 126 ARG A CA 1
ATOM 972 C C . ARG A 1 126 ? -13.768 -6.985 38.437 1.00 93.94 126 ARG A C 1
ATOM 974 O O . ARG A 1 126 ? -13.661 -7.683 39.445 1.00 93.94 126 ARG A O 1
ATOM 981 N N . ILE A 1 127 ? -13.475 -5.684 38.445 1.00 91.69 127 ILE A N 1
ATOM 982 C CA . ILE A 1 127 ? -13.018 -4.973 39.650 1.00 91.69 127 ILE A CA 1
ATOM 983 C C . ILE A 1 127 ? -14.159 -4.823 40.665 1.00 91.69 127 ILE A C 1
ATOM 985 O O . ILE A 1 127 ? -13.939 -5.007 41.863 1.00 91.69 127 ILE A O 1
ATOM 989 N N . ALA A 1 128 ? -15.369 -4.504 40.205 1.00 87.25 128 ALA A N 1
ATOM 990 C CA . ALA A 1 128 ? -16.547 -4.368 41.056 1.00 87.25 128 ALA A CA 1
ATOM 991 C C . ALA A 1 128 ? -16.911 -5.698 41.733 1.00 87.25 128 ALA A C 1
ATOM 993 O O . ALA A 1 128 ? -17.111 -5.724 42.943 1.00 87.25 128 ALA A O 1
ATOM 994 N N . GLY A 1 129 ? -16.883 -6.812 40.991 1.00 80.19 129 GLY A N 1
ATOM 995 C CA . GLY A 1 129 ? -17.131 -8.150 41.537 1.00 80.19 129 GLY A CA 1
ATOM 996 C C . GLY A 1 129 ? -16.060 -8.652 42.511 1.00 80.19 129 GLY A C 1
ATOM 997 O O . G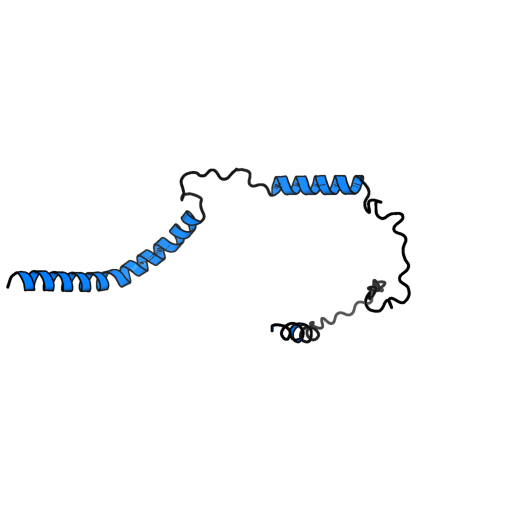LY A 1 129 ? -16.320 -9.574 43.271 1.00 80.19 129 GLY A O 1
ATOM 998 N N . LYS A 1 130 ? -14.862 -8.050 42.524 1.00 72.25 130 LYS A N 1
ATOM 999 C CA . LYS A 1 130 ? -13.783 -8.392 43.468 1.00 72.25 130 LYS A CA 1
ATOM 1000 C C . LYS A 1 130 ? -13.790 -7.547 44.751 1.00 72.25 130 LYS A C 1
ATOM 1002 O O . LYS A 1 130 ? -13.028 -7.838 45.668 1.00 72.25 130 LYS A O 1
ATOM 1007 N N . ARG A 1 131 ? -14.601 -6.484 44.803 1.00 57.47 131 ARG A N 1
ATOM 1008 C CA . 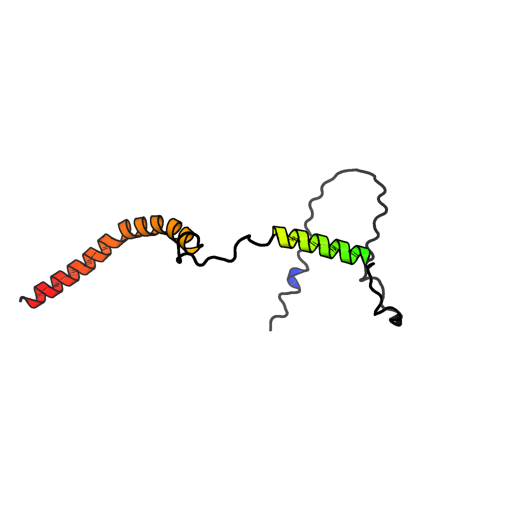ARG A 1 131 ? -14.767 -5.603 45.976 1.00 57.47 131 ARG A CA 1
ATOM 1009 C C . ARG A 1 131 ? -16.070 -5.839 46.749 1.00 57.47 131 ARG A C 1
ATOM 1011 O O . ARG A 1 131 ? -16.329 -5.093 47.691 1.00 57.47 131 ARG A O 1
ATOM 1018 N N . SER A 1 132 ? -16.856 -6.843 46.361 1.00 50.66 132 SER A N 1
ATOM 1019 C CA . SER A 1 132 ? -18.010 -7.340 47.117 1.00 50.66 132 SER A CA 1
ATOM 1020 C C . SER A 1 132 ? -17.691 -8.653 47.817 1.00 50.66 132 SER A C 1
ATOM 1022 O O . SER A 1 132 ? -16.751 -9.348 47.372 1.00 50.66 132 SER A O 1
#

Foldseek 3Di:
DPDPPPVVVPVPPPDDDDDPDDDDDDPDVPPPPPPPVPPDPPDPPPPVPPPVVPDPDDPVVVVVVVVVVVVVVVVVDDPDDPDPPDPADPDPNVVVCVVCVVVVVVVCVVPVVVVVVVVVVVVVVVVVVVVD

Radius of gyration: 35.43 Å; chains: 1; bounding box: 49×45×104 Å

pLDDT: mean 71.83, std 19.76, range [36.16, 97.31]

Secondary structure (DSSP, 8-state):
---TTTTTTTTTSSS--------------------TTTS----------TTTTS-SS-HHHHHHHHHHHHHHHHHHS-SS-----STTSSSHHHHHHHHHHHHHHHHHHHHHHHHHHHHHHHHHHHHHHT--

Sequence (132 aa):
MNRDNREAAIKTRSRQMPKTKDEGEADEPAEEVLDLAEMELDEFVEVEGENADEPLITEAVRGAMQENLAALAMLSEPPAKPQIVRSGETSLEGLTRELLRPMLAEWLDHNLPGMVEKMVQAEIARIAGKRS